Protein AF-A0A087S5Y0-F1 (afdb_monomer_lite)

Radius of gyration: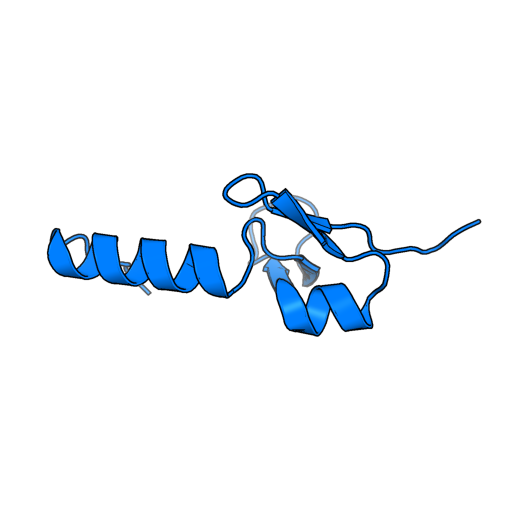 13.82 Å; chains: 1; bounding box: 32×26×32 Å

pLDDT: mean 83.5, std 15.2, range [34.5, 96.31]

Sequence (67 aa):
MVNMSYA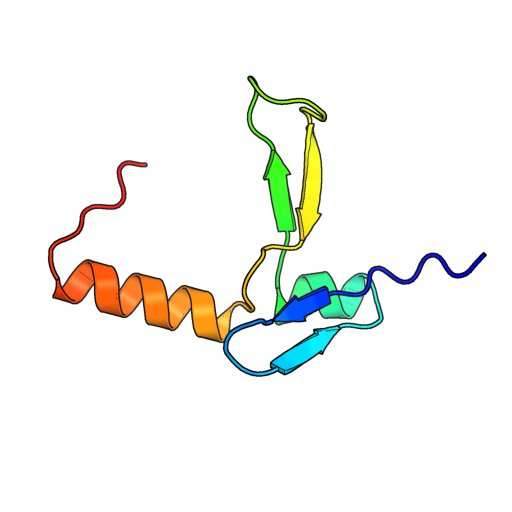LCPKCGDEAFSKAQVKEIFGFRTRKSGKQNVGQTLPQSNCKKCRARIQKQRRRLGLQVSR

Structure (mmCIF, N/CA/C/O backbone):
data_AF-A0A087S5Y0-F1
#
_entry.id   AF-A0A087S5Y0-F1
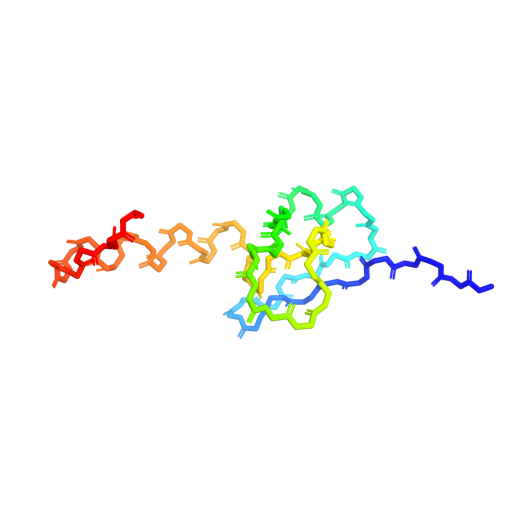#
loop_
_atom_site.group_PDB
_atom_site.id
_atom_site.type_symbol
_atom_site.label_atom_id
_atom_site.label_alt_id
_atom_site.label_comp_id
_atom_site.label_asym_id
_atom_site.label_entity_id
_atom_site.label_seq_id
_atom_site.pdbx_PDB_ins_code
_atom_site.Cartn_x
_atom_site.Cartn_y
_atom_site.Cartn_z
_atom_site.occupancy
_atom_site.B_iso_or_equiv
_atom_site.auth_seq_id
_atom_site.auth_comp_id
_atom_site.auth_asym_id
_atom_site.auth_atom_id
_atom_site.pdbx_PDB_model_num
ATOM 1 N N . MET A 1 1 ? 15.519 -11.812 -15.005 1.00 37.84 1 MET A N 1
ATOM 2 C CA . MET A 1 1 ? 15.162 -11.439 -13.618 1.00 37.84 1 MET A CA 1
ATOM 3 C C . MET A 1 1 ? 14.013 -10.453 -13.675 1.00 37.84 1 MET A C 1
ATOM 5 O O . MET A 1 1 ? 14.175 -9.368 -14.218 1.00 37.84 1 MET A O 1
ATOM 9 N N . VAL A 1 2 ? 12.830 -10.857 -13.226 1.00 34.50 2 VAL A N 1
ATOM 10 C CA . VAL A 1 2 ? 11.631 -10.028 -13.339 1.00 34.50 2 VAL A CA 1
ATOM 11 C C . VAL A 1 2 ? 11.657 -8.984 -12.217 1.00 34.50 2 VAL A C 1
ATOM 13 O O . VAL A 1 2 ? 11.303 -9.273 -11.080 1.00 34.50 2 VAL A O 1
ATOM 16 N N . ASN A 1 3 ? 12.096 -7.763 -12.542 1.00 48.91 3 ASN A N 1
ATOM 17 C CA . ASN A 1 3 ? 12.016 -6.567 -11.689 1.00 48.91 3 ASN A CA 1
ATOM 18 C C . ASN A 1 3 ? 10.554 -6.081 -11.543 1.00 48.91 3 ASN A C 1
ATOM 20 O O . ASN A 1 3 ? 10.251 -4.898 -11.713 1.00 48.91 3 ASN A O 1
ATOM 24 N N . MET A 1 4 ? 9.613 -6.986 -11.266 1.00 52.44 4 MET A N 1
ATOM 25 C CA . MET A 1 4 ? 8.236 -6.612 -10.958 1.00 52.44 4 MET A CA 1
ATOM 26 C C . MET A 1 4 ? 8.182 -6.173 -9.501 1.00 52.44 4 MET A C 1
ATOM 28 O O . MET A 1 4 ? 8.387 -6.954 -8.576 1.00 52.44 4 MET A O 1
ATOM 32 N N . SER A 1 5 ? 7.931 -4.879 -9.299 1.00 74.19 5 SER A N 1
ATOM 33 C CA . SER A 1 5 ? 7.550 -4.353 -7.991 1.00 74.19 5 SER A CA 1
ATOM 34 C C . SER A 1 5 ? 6.148 -4.877 -7.681 1.00 74.19 5 SER A C 1
ATOM 36 O O . SER A 1 5 ? 5.167 -4.227 -8.028 1.00 74.19 5 SER A O 1
ATOM 38 N N . TYR A 1 6 ? 6.061 -6.077 -7.109 1.00 86.88 6 TYR A N 1
ATOM 39 C CA . TYR A 1 6 ? 4.798 -6.627 -6.632 1.00 86.88 6 TYR A CA 1
ATOM 40 C C . TYR A 1 6 ? 4.402 -5.958 -5.311 1.00 86.88 6 TYR A C 1
ATOM 42 O O . TYR A 1 6 ? 5.241 -5.765 -4.426 1.00 86.88 6 TYR A O 1
ATOM 50 N N . ALA A 1 7 ? 3.129 -5.595 -5.170 1.00 90.75 7 ALA A N 1
ATOM 51 C CA . ALA A 1 7 ? 2.564 -5.139 -3.906 1.00 90.75 7 ALA A CA 1
ATOM 52 C C . ALA A 1 7 ? 1.136 -5.661 -3.734 1.00 90.75 7 ALA A C 1
ATOM 54 O O . ALA A 1 7 ? 0.319 -5.538 -4.641 1.00 90.75 7 ALA A O 1
ATOM 55 N N . LEU A 1 8 ? 0.836 -6.171 -2.539 1.00 93.75 8 LEU A N 1
ATOM 56 C CA . LEU A 1 8 ? -0.477 -6.676 -2.143 1.00 93.75 8 LEU A CA 1
ATOM 57 C C . LEU A 1 8 ? -0.996 -5.887 -0.944 1.00 93.75 8 LEU A C 1
ATOM 59 O O . LEU A 1 8 ? -0.274 -5.668 0.033 1.00 93.75 8 LEU A O 1
ATOM 63 N N . CYS A 1 9 ? -2.258 -5.463 -0.993 1.00 95.44 9 CYS A N 1
ATOM 64 C CA . CYS A 1 9 ? -2.883 -4.790 0.131 1.00 95.44 9 CYS A CA 1
ATOM 65 C C . CYS A 1 9 ? -3.480 -5.816 1.105 1.00 95.44 9 CYS A C 1
ATOM 67 O O . CYS A 1 9 ? -4.501 -6.424 0.788 1.00 95.44 9 CYS A O 1
ATOM 69 N N . PRO A 1 10 ? -2.988 -5.907 2.354 1.00 94.00 10 PRO A N 1
ATOM 70 C CA . PRO A 1 10 ? -3.473 -6.890 3.328 1.00 94.00 10 PRO A CA 1
ATOM 71 C C . PRO A 1 10 ? -4.885 -6.591 3.865 1.00 94.00 10 PRO A C 1
ATOM 73 O O . PRO A 1 10 ? -5.373 -7.289 4.746 1.00 94.00 10 PRO A O 1
ATOM 76 N N . LYS A 1 11 ? -5.528 -5.502 3.419 1.00 94.50 11 LYS A N 1
ATOM 77 C CA . LYS A 1 11 ? -6.862 -5.089 3.884 1.00 94.50 11 LYS A CA 1
ATOM 78 C C . LYS A 1 11 ? -7.974 -5.330 2.876 1.00 94.50 11 LYS A C 1
ATOM 80 O O . LYS A 1 11 ? -9.105 -5.514 3.303 1.00 94.50 11 LYS A O 1
ATOM 85 N N . CYS A 1 12 ? -7.682 -5.256 1.583 1.00 95.19 12 CYS A N 1
ATOM 86 C CA . CYS A 1 12 ? -8.695 -5.413 0.540 1.00 95.19 12 CYS A CA 1
ATOM 87 C C . CYS A 1 12 ? -8.288 -6.379 -0.570 1.00 95.19 12 CYS A C 1
ATOM 89 O O . CYS A 1 12 ? -9.106 -6.630 -1.440 1.00 95.19 12 CYS A O 1
ATOM 91 N N . GLY A 1 13 ? -7.056 -6.897 -0.554 1.00 94.75 13 GLY A N 1
ATOM 92 C CA . GLY A 1 13 ? -6.568 -7.801 -1.589 1.00 94.75 13 GLY A CA 1
ATOM 93 C C . GLY A 1 13 ? -6.154 -7.117 -2.893 1.00 94.75 13 GLY A C 1
ATOM 94 O O . GLY A 1 13 ? -5.824 -7.823 -3.829 1.00 94.75 13 GLY A O 1
ATOM 95 N N . ASP A 1 14 ? -6.145 -5.777 -2.977 1.00 94.69 14 ASP A N 1
ATOM 96 C CA . ASP A 1 14 ? -5.675 -5.083 -4.188 1.00 94.69 14 ASP A CA 1
ATOM 97 C C . ASP A 1 14 ? -4.217 -5.464 -4.484 1.00 94.69 14 ASP A C 1
ATOM 99 O O . ASP A 1 14 ? -3.359 -5.351 -3.601 1.00 94.69 14 ASP A O 1
ATOM 103 N N . GLU A 1 15 ? -3.941 -5.837 -5.730 1.00 95.06 15 GLU A N 1
ATOM 104 C CA . GLU A 1 15 ? -2.616 -6.226 -6.210 1.00 95.06 15 GLU A CA 1
ATOM 105 C C . GLU A 1 15 ? -2.065 -5.224 -7.224 1.00 95.06 15 GLU A C 1
ATOM 107 O O . GLU A 1 15 ? -2.793 -4.620 -8.013 1.00 95.06 15 GLU A O 1
ATOM 112 N N . ALA A 1 16 ? -0.750 -5.045 -7.201 1.00 93.88 16 ALA A N 1
ATOM 113 C CA . ALA A 1 16 ? 0.002 -4.301 -8.194 1.00 93.88 16 ALA A CA 1
ATOM 114 C C . ALA A 1 16 ? 1.176 -5.156 -8.661 1.00 93.88 16 ALA A C 1
ATOM 116 O O . ALA A 1 16 ? 1.957 -5.635 -7.846 1.00 93.88 16 ALA A O 1
ATOM 117 N N . PHE A 1 17 ? 1.314 -5.298 -9.972 1.00 92.38 17 PHE A N 1
ATOM 118 C CA . PHE A 1 17 ? 2.308 -6.139 -10.633 1.00 92.38 17 PHE A CA 1
ATOM 119 C C . PHE A 1 17 ? 3.404 -5.321 -11.328 1.00 92.38 17 PHE A C 1
ATOM 121 O O . PHE A 1 17 ? 4.423 -5.860 -11.750 1.00 92.38 17 PHE A O 1
ATOM 128 N N . SER A 1 18 ? 3.233 -4.002 -11.434 1.00 91.62 18 SER A N 1
ATOM 129 C CA . SER A 1 18 ? 4.218 -3.100 -12.031 1.00 91.62 18 SER A CA 1
ATOM 130 C C . SER A 1 18 ? 4.501 -1.897 -11.140 1.00 91.62 18 SER A C 1
ATOM 132 O O . SER A 1 18 ? 3.671 -1.473 -10.339 1.00 91.62 18 SER A O 1
ATOM 134 N N . LYS A 1 19 ? 5.666 -1.264 -11.323 1.00 89.75 19 LYS A N 1
ATOM 135 C CA . LYS A 1 19 ? 6.017 -0.028 -10.604 1.00 89.75 19 LYS A CA 1
ATOM 136 C C . LYS A 1 19 ? 4.988 1.092 -10.829 1.00 89.75 19 LYS A C 1
ATOM 138 O O . LYS A 1 19 ? 4.724 1.869 -9.911 1.00 89.75 19 LYS A O 1
ATOM 143 N N . ALA A 1 20 ? 4.403 1.168 -12.028 1.00 91.75 20 ALA A N 1
ATOM 144 C CA . ALA A 1 20 ? 3.343 2.121 -12.354 1.00 91.75 20 ALA A CA 1
ATOM 145 C C . ALA A 1 20 ? 2.072 1.836 -11.539 1.00 91.75 20 ALA A C 1
ATOM 147 O O . ALA A 1 20 ? 1.580 2.732 -10.852 1.00 91.75 20 ALA A O 1
ATOM 148 N N . GLN A 1 21 ? 1.631 0.575 -11.502 1.00 93.75 21 GLN A N 1
ATOM 149 C CA . GLN A 1 21 ? 0.496 0.150 -10.679 1.00 93.75 21 GLN A CA 1
ATOM 150 C C . GLN A 1 21 ? 0.767 0.362 -9.189 1.00 93.75 21 GLN A C 1
ATOM 152 O O . GLN A 1 21 ? -0.094 0.850 -8.467 1.00 93.75 21 GLN A O 1
ATOM 157 N N . VAL A 1 22 ? 1.985 0.093 -8.713 1.00 92.62 22 VAL A N 1
ATOM 158 C CA . VAL A 1 22 ? 2.369 0.376 -7.326 1.00 92.62 22 VAL A CA 1
ATOM 159 C C . VAL A 1 22 ? 2.237 1.868 -7.028 1.00 92.62 22 VAL A C 1
ATOM 161 O O . VAL A 1 22 ? 1.661 2.234 -6.005 1.00 92.62 22 VAL A O 1
ATOM 164 N N . LYS A 1 23 ? 2.710 2.754 -7.915 1.00 92.19 23 LYS A N 1
ATOM 165 C CA . LYS A 1 23 ? 2.568 4.214 -7.756 1.00 92.19 23 LYS A CA 1
ATOM 166 C C . LYS A 1 23 ? 1.097 4.639 -7.697 1.00 92.19 23 LYS A C 1
ATOM 168 O O . LYS A 1 23 ? 0.720 5.505 -6.896 1.00 92.19 23 LYS A O 1
ATOM 173 N N . GLU A 1 24 ? 0.275 4.041 -8.547 1.00 94.75 24 GLU A N 1
ATOM 174 C CA . GLU A 1 24 ? -1.139 4.361 -8.685 1.00 94.75 24 GLU A CA 1
ATOM 175 C C . GLU A 1 24 ? -1.971 3.839 -7.509 1.00 94.75 24 GLU A C 1
ATOM 177 O O . GLU A 1 24 ? -2.679 4.621 -6.876 1.00 94.75 24 GLU A O 1
ATOM 182 N N . ILE A 1 25 ? -1.825 2.565 -7.153 1.00 95.00 25 ILE A N 1
ATOM 183 C CA . ILE A 1 25 ? -2.654 1.866 -6.165 1.00 95.00 25 ILE A CA 1
ATOM 184 C C . ILE A 1 25 ? -2.143 2.108 -4.744 1.00 95.00 25 ILE A C 1
ATOM 186 O O . ILE A 1 25 ? -2.925 2.403 -3.837 1.00 95.00 25 ILE A O 1
ATOM 190 N N . PHE A 1 26 ? -0.830 2.033 -4.526 1.00 94.50 26 PHE A N 1
ATOM 191 C CA . PHE A 1 26 ? -0.223 2.114 -3.194 1.00 94.50 26 PHE A CA 1
ATOM 192 C C . PHE A 1 26 ? 0.437 3.463 -2.944 1.00 94.50 26 PHE A C 1
ATOM 194 O O . PHE A 1 26 ? 0.254 4.040 -1.874 1.00 94.50 26 PHE A O 1
ATOM 201 N N . GLY A 1 27 ? 1.158 4.005 -3.923 1.00 92.75 27 GLY A N 1
ATOM 202 C CA . GLY A 1 27 ? 2.124 5.081 -3.728 1.00 92.75 27 GLY A CA 1
ATOM 203 C C . GLY A 1 27 ? 3.376 4.611 -2.979 1.00 92.75 27 GLY A C 1
ATOM 204 O O . GLY A 1 27 ? 3.461 3.478 -2.504 1.00 92.75 27 GLY A O 1
ATOM 205 N N . PHE A 1 28 ? 4.345 5.512 -2.836 1.00 90.44 28 PHE A N 1
ATOM 206 C CA . PHE A 1 28 ? 5.619 5.222 -2.180 1.00 90.44 28 PHE A CA 1
ATOM 207 C C . PHE A 1 28 ? 5.789 5.997 -0.865 1.00 90.44 28 PHE A C 1
ATOM 209 O O . PHE A 1 28 ? 5.063 6.952 -0.574 1.00 90.44 28 PHE A O 1
ATOM 216 N N . ARG A 1 29 ? 6.741 5.556 -0.043 1.00 87.50 29 ARG A N 1
ATOM 217 C CA . ARG A 1 29 ? 7.318 6.302 1.080 1.00 87.50 29 ARG A CA 1
ATOM 218 C C . ARG A 1 29 ? 8.829 6.246 1.010 1.00 87.50 29 ARG A C 1
ATOM 220 O O . ARG A 1 29 ? 9.395 5.204 0.685 1.00 87.50 29 ARG A O 1
ATOM 227 N N . THR A 1 30 ? 9.452 7.327 1.441 1.00 85.06 30 THR A N 1
ATOM 228 C CA . THR A 1 30 ? 10.875 7.348 1.763 1.00 85.06 30 THR A CA 1
ATOM 229 C C . THR A 1 30 ? 11.048 6.900 3.211 1.00 85.06 30 THR A C 1
ATOM 231 O O . THR A 1 30 ? 10.362 7.411 4.104 1.00 85.06 30 THR A O 1
ATOM 234 N N . ARG A 1 31 ? 11.932 5.931 3.476 1.00 79.31 31 ARG A N 1
ATOM 235 C CA . ARG A 1 31 ? 12.331 5.633 4.862 1.00 79.31 31 ARG A CA 1
ATOM 236 C C . ARG A 1 31 ? 13.088 6.837 5.434 1.00 79.31 31 ARG A C 1
ATOM 238 O O . ARG A 1 31 ? 14.123 7.218 4.892 1.00 79.31 31 ARG A O 1
ATOM 245 N N . LYS A 1 32 ? 12.571 7.414 6.526 1.00 71.00 32 LYS A N 1
ATOM 246 C CA . LYS A 1 32 ? 13.272 8.435 7.324 1.00 71.00 32 LYS A CA 1
ATOM 247 C C . LYS A 1 32 ? 14.463 7.806 8.071 1.00 71.00 32 LYS A C 1
ATOM 249 O O . LYS A 1 32 ? 14.452 6.604 8.347 1.00 71.00 32 LYS A O 1
ATOM 254 N N . SER A 1 33 ? 15.466 8.628 8.370 1.00 61.94 33 SER A N 1
ATOM 255 C CA . SER A 1 33 ? 16.716 8.262 9.050 1.00 61.94 33 SER A CA 1
ATOM 256 C C . SER A 1 33 ? 16.483 7.553 10.392 1.00 61.94 33 SER A C 1
ATOM 258 O O . SER A 1 33 ? 15.521 7.860 11.092 1.00 61.94 33 SER A O 1
ATOM 260 N N . GLY A 1 34 ? 17.353 6.594 10.739 1.00 67.06 34 GLY A N 1
ATOM 261 C CA . GLY A 1 34 ? 17.300 5.844 12.008 1.00 67.06 34 GLY A CA 1
ATOM 262 C C . GLY A 1 34 ? 16.894 4.365 11.903 1.00 67.06 34 GLY A C 1
ATOM 263 O O . GLY A 1 34 ? 16.701 3.711 12.922 1.00 67.06 34 GLY A O 1
ATOM 264 N N . LYS A 1 35 ? 16.756 3.807 10.692 1.00 59.25 35 LYS A N 1
ATOM 265 C CA . LYS A 1 35 ? 16.551 2.362 10.454 1.00 59.25 35 LYS A CA 1
ATOM 266 C C . LYS A 1 35 ? 17.432 1.893 9.295 1.00 59.25 35 LYS A C 1
ATOM 268 O O . LYS A 1 35 ? 17.742 2.700 8.425 1.00 59.25 35 LYS A O 1
ATOM 273 N N . GLN A 1 36 ? 17.779 0.601 9.236 1.00 62.06 36 GLN A N 1
ATOM 274 C CA . GLN A 1 36 ? 18.432 0.004 8.055 1.00 62.06 36 GLN A CA 1
ATOM 275 C C . GLN A 1 36 ? 17.686 0.426 6.771 1.00 62.06 36 GLN A C 1
ATOM 277 O O . GLN A 1 36 ? 16.448 0.477 6.771 1.00 62.06 36 GLN A O 1
ATOM 282 N N . ASN A 1 37 ? 18.423 0.726 5.696 1.00 62.03 37 ASN A N 1
ATOM 283 C CA . ASN A 1 37 ? 17.898 1.212 4.411 1.00 62.03 37 ASN A CA 1
ATOM 284 C C . ASN A 1 37 ? 17.3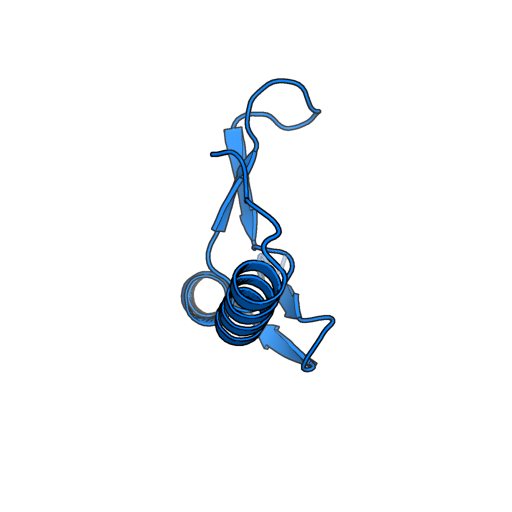12 2.645 4.424 1.00 62.03 37 ASN A C 1
ATOM 286 O O . ASN A 1 37 ? 16.224 2.889 3.891 1.00 62.03 37 ASN A O 1
ATOM 290 N N . VAL A 1 38 ? 18.018 3.604 5.034 1.00 73.88 38 VAL A N 1
ATOM 291 C CA . VAL A 1 38 ? 17.692 5.043 4.939 1.00 73.88 38 VAL A CA 1
ATOM 292 C C . VAL A 1 38 ? 17.721 5.498 3.474 1.00 73.88 38 VAL A C 1
ATOM 294 O O . VAL A 1 38 ? 18.566 5.057 2.703 1.00 73.88 38 VAL A O 1
ATOM 297 N N . GLY A 1 39 ? 16.774 6.350 3.071 1.00 74.12 39 GLY A N 1
ATOM 298 C CA . GLY A 1 39 ? 16.710 6.891 1.705 1.00 74.12 39 GLY A CA 1
ATOM 299 C C . GLY A 1 39 ? 16.070 5.960 0.668 1.00 74.12 39 GLY A C 1
ATOM 300 O O . GLY A 1 39 ? 15.713 6.415 -0.418 1.00 74.12 39 GLY A O 1
ATOM 301 N N . GLN A 1 40 ? 15.823 4.686 0.996 1.00 81.31 40 GLN A N 1
ATOM 302 C CA . GLN A 1 40 ? 15.103 3.795 0.087 1.00 81.31 40 GLN A CA 1
ATOM 303 C C . GLN A 1 40 ? 13.631 4.197 -0.056 1.00 81.31 40 GLN A C 1
ATOM 305 O O . GLN A 1 40 ? 12.920 4.470 0.921 1.00 81.31 40 GLN A O 1
ATOM 310 N N . THR A 1 41 ? 13.174 4.183 -1.309 1.00 83.50 41 THR A N 1
ATOM 311 C CA . THR A 1 41 ? 11.779 4.396 -1.690 1.00 83.50 41 THR A CA 1
ATOM 312 C C . THR A 1 41 ? 11.070 3.051 -1.740 1.00 83.50 41 THR A C 1
ATOM 314 O O . THR A 1 41 ? 11.362 2.220 -2.595 1.00 83.50 41 THR A O 1
ATOM 317 N N . LEU A 1 42 ? 10.133 2.834 -0.820 1.00 86.00 42 LEU A N 1
ATOM 318 C CA . LEU A 1 42 ? 9.393 1.580 -0.691 1.00 86.00 42 LEU A CA 1
ATOM 319 C C . LEU A 1 42 ? 7.900 1.811 -0.937 1.00 86.00 42 LEU A C 1
ATOM 321 O O . LEU A 1 42 ? 7.388 2.884 -0.593 1.00 86.00 42 LEU A O 1
ATOM 325 N N . PRO A 1 43 ? 7.174 0.829 -1.497 1.00 88.81 43 PRO A N 1
ATOM 326 C CA . PRO A 1 43 ? 5.724 0.892 -1.565 1.00 88.81 43 PRO A CA 1
ATOM 327 C C . PRO A 1 43 ? 5.111 1.055 -0.171 1.00 88.81 43 PRO A C 1
ATOM 329 O O . PRO A 1 43 ? 5.655 0.631 0.855 1.00 88.81 43 PRO A O 1
ATOM 332 N N . GLN A 1 44 ? 3.959 1.710 -0.130 1.00 91.44 44 GLN A N 1
ATOM 333 C CA . GLN A 1 44 ? 3.156 1.805 1.084 1.00 91.44 44 GLN A CA 1
ATOM 334 C C . GLN A 1 44 ? 2.519 0.448 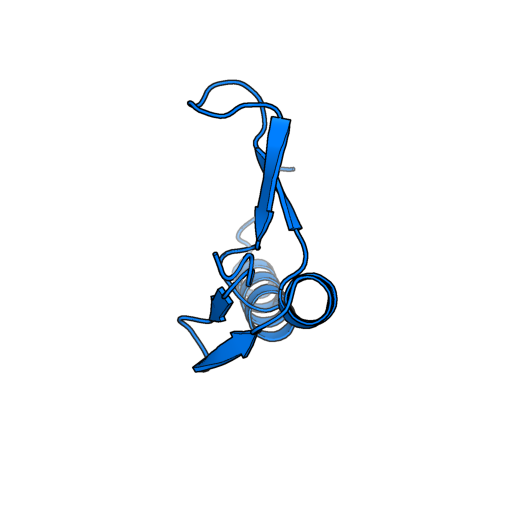1.396 1.00 91.44 44 GLN A C 1
ATOM 336 O O . GLN A 1 44 ? 2.102 -0.256 0.488 1.00 91.44 44 GLN A O 1
ATOM 341 N N . SER A 1 45 ? 2.396 0.097 2.678 1.00 90.19 45 SER A N 1
ATOM 342 C CA . SER A 1 45 ? 1.871 -1.217 3.093 1.00 90.19 45 SER A CA 1
ATOM 343 C C . SER A 1 45 ? 0.394 -1.438 2.743 1.00 90.19 45 SER A C 1
ATOM 345 O O . SER A 1 45 ? -0.032 -2.566 2.540 1.00 90.19 45 SER A O 1
ATOM 347 N N . ASN A 1 46 ? -0.401 -0.368 2.662 1.00 94.56 46 ASN A N 1
ATOM 348 C CA . ASN A 1 46 ? -1.822 -0.438 2.326 1.00 94.56 46 ASN A CA 1
ATOM 349 C C . ASN A 1 46 ? -2.092 0.407 1.077 1.00 94.56 46 ASN A C 1
ATOM 351 O O . ASN A 1 46 ? -1.494 1.481 0.918 1.00 94.56 46 ASN A O 1
ATOM 355 N N . CYS A 1 47 ? -3.048 -0.020 0.246 1.00 95.81 47 CYS A N 1
ATOM 356 C CA . CYS A 1 47 ? -3.489 0.762 -0.904 1.00 95.81 47 CYS A CA 1
ATOM 357 C C . CYS A 1 47 ? -4.036 2.131 -0.461 1.00 95.81 47 CYS A C 1
ATOM 359 O O . CYS A 1 47 ? -4.449 2.331 0.692 1.00 95.81 47 CYS A O 1
ATOM 361 N N . LYS A 1 48 ? -4.041 3.104 -1.375 1.00 95.25 48 LYS A N 1
ATOM 362 C CA . LYS A 1 48 ? -4.502 4.477 -1.121 1.00 95.25 48 LYS A CA 1
ATOM 363 C C . LYS A 1 48 ? -5.913 4.506 -0.529 1.00 95.25 48 LYS A C 1
ATOM 365 O O . LYS A 1 48 ? -6.145 5.241 0.431 1.00 95.25 48 LYS A O 1
ATOM 370 N N . LYS A 1 49 ? -6.820 3.656 -1.028 1.00 96.06 49 LYS A N 1
ATOM 371 C CA . LYS A 1 49 ? -8.207 3.549 -0.543 1.00 96.06 49 LYS A CA 1
ATOM 372 C C . LYS A 1 49 ? -8.255 3.136 0.930 1.00 96.06 49 LYS A C 1
ATOM 374 O O . LYS A 1 49 ? -8.862 3.824 1.753 1.00 96.06 49 LYS A O 1
ATOM 379 N N . CYS A 1 50 ? -7.567 2.053 1.294 1.00 96.31 50 CYS A N 1
ATOM 380 C CA . CYS A 1 50 ? -7.520 1.579 2.676 1.00 96.31 50 CYS A CA 1
ATOM 381 C C . CYS A 1 50 ? -6.825 2.578 3.606 1.00 96.31 50 CYS A C 1
ATOM 383 O O . CYS A 1 50 ? -7.313 2.812 4.711 1.00 96.31 50 CYS A O 1
ATOM 385 N N . ARG A 1 51 ? -5.734 3.224 3.168 1.00 94.56 51 ARG A N 1
ATOM 386 C CA . ARG A 1 51 ? -5.071 4.271 3.966 1.00 94.56 51 ARG A CA 1
ATOM 387 C C . ARG A 1 51 ? -5.994 5.455 4.231 1.00 94.56 51 ARG A C 1
ATOM 389 O O . ARG A 1 51 ? -6.050 5.916 5.368 1.00 94.56 51 ARG A O 1
ATOM 396 N N . ALA A 1 52 ? -6.753 5.903 3.232 1.00 93.12 52 ALA A N 1
ATOM 397 C CA . ALA A 1 52 ? -7.726 6.978 3.401 1.00 93.12 52 ALA A CA 1
ATOM 398 C C . ALA A 1 52 ? -8.825 6.604 4.412 1.00 93.12 52 ALA A C 1
ATOM 400 O O . ALA A 1 52 ? -9.140 7.400 5.297 1.00 93.12 52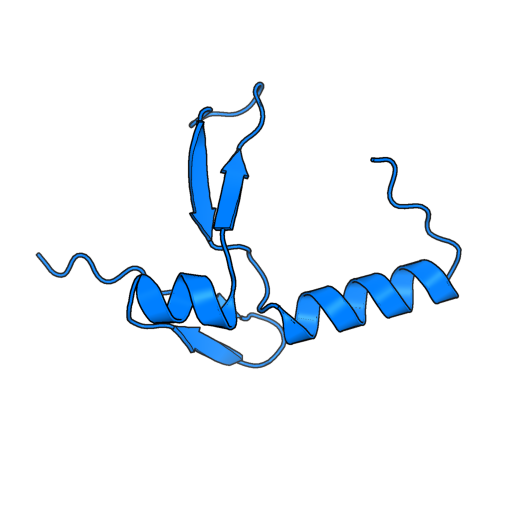 ALA A O 1
ATOM 401 N N . ARG A 1 53 ? -9.357 5.373 4.349 1.00 94.56 53 ARG A N 1
ATOM 402 C CA . ARG A 1 53 ? -10.346 4.873 5.325 1.00 94.56 53 ARG A CA 1
ATOM 403 C C . ARG A 1 53 ? -9.783 4.830 6.747 1.00 94.56 53 ARG A C 1
ATOM 405 O O . ARG A 1 53 ? -10.422 5.350 7.657 1.00 94.56 53 ARG A O 1
ATOM 412 N N . ILE A 1 54 ? -8.574 4.292 6.927 1.00 91.94 54 ILE A N 1
ATOM 413 C CA . ILE A 1 54 ? -7.894 4.236 8.232 1.00 91.94 54 ILE A CA 1
ATOM 414 C C . ILE A 1 54 ? -7.681 5.647 8.790 1.00 91.94 54 ILE A C 1
ATOM 416 O O . ILE A 1 54 ? -7.958 5.899 9.959 1.00 91.94 54 ILE A O 1
ATOM 420 N N . GLN A 1 55 ? -7.226 6.591 7.961 1.00 90.44 55 GLN A N 1
ATOM 421 C CA . GLN A 1 55 ? -7.053 7.980 8.388 1.00 90.44 55 GLN A CA 1
ATOM 422 C C . GLN A 1 55 ? -8.387 8.634 8.766 1.00 90.44 55 GLN A C 1
ATOM 424 O O . GLN A 1 55 ? -8.455 9.308 9.791 1.00 90.44 55 GLN A O 1
ATOM 429 N N . LYS A 1 56 ? -9.457 8.408 7.992 1.00 92.38 56 LYS A N 1
ATOM 430 C CA . LYS A 1 56 ? -10.805 8.899 8.315 1.00 92.38 56 LYS A CA 1
ATOM 431 C C . LYS A 1 56 ? -11.298 8.338 9.652 1.00 92.38 56 LYS A C 1
ATOM 433 O O . LYS A 1 56 ? -11.841 9.089 10.456 1.00 92.38 56 LYS A O 1
ATOM 438 N N . GLN A 1 57 ? -11.078 7.048 9.907 1.00 92.00 57 GLN A N 1
ATOM 439 C CA . GLN A 1 57 ? -11.439 6.405 11.171 1.00 92.00 57 GLN A CA 1
ATOM 440 C C . GLN A 1 57 ? -10.639 6.978 12.346 1.00 92.00 57 GLN A C 1
ATOM 442 O O . GLN A 1 57 ? -11.233 7.350 13.350 1.00 92.00 57 GLN A O 1
ATOM 447 N N . ARG A 1 58 ? -9.318 7.138 12.203 1.00 90.38 58 ARG A N 1
ATOM 448 C CA . ARG A 1 58 ? -8.468 7.760 13.234 1.00 90.38 58 ARG A CA 1
ATOM 449 C C . ARG A 1 58 ? -8.932 9.166 13.605 1.00 90.38 58 ARG A C 1
ATOM 451 O O . ARG A 1 58 ? -9.030 9.465 14.788 1.00 90.38 58 ARG A O 1
ATOM 458 N N . ARG A 1 59 ? -9.284 9.992 12.610 1.00 88.56 59 ARG A N 1
ATOM 459 C CA . ARG A 1 59 ? -9.833 11.341 12.842 1.00 88.56 59 ARG A CA 1
ATOM 460 C C . ARG A 1 59 ? -11.138 11.303 13.636 1.00 88.56 59 ARG A C 1
ATOM 462 O O . ARG A 1 59 ? -11.291 12.084 14.561 1.00 88.56 59 ARG A O 1
ATOM 469 N N . ARG A 1 60 ? -12.053 10.384 13.302 1.00 89.88 60 ARG A N 1
ATOM 470 C CA . ARG A 1 60 ? -13.316 10.200 14.044 1.00 89.88 60 ARG A CA 1
ATOM 471 C C . ARG A 1 60 ? -13.093 9.772 15.495 1.00 89.88 60 ARG A C 1
ATOM 473 O O . ARG A 1 60 ? -13.879 10.142 16.349 1.00 89.88 60 ARG A O 1
ATOM 480 N N . LEU A 1 61 ? -12.029 9.014 15.754 1.00 91.88 61 LEU A N 1
ATOM 481 C CA . LEU A 1 61 ? -11.651 8.551 17.090 1.00 91.88 61 LEU A CA 1
ATOM 482 C C . LEU A 1 61 ? -10.789 9.561 17.871 1.00 91.88 61 LEU A C 1
ATOM 484 O O . LEU A 1 61 ? -10.302 9.222 18.942 1.00 91.88 61 LEU A O 1
ATOM 488 N N . GLY A 1 62 ? -10.530 10.761 17.337 1.00 88.44 62 GLY A N 1
ATOM 489 C CA . GLY A 1 62 ? -9.677 11.756 18.001 1.00 88.44 62 GLY A CA 1
ATOM 490 C C . GLY A 1 62 ? -8.195 11.366 18.099 1.00 88.44 62 GLY A C 1
ATOM 491 O O . GLY A 1 62 ? -7.424 12.037 18.778 1.00 88.44 62 GLY A O 1
ATOM 492 N N . LEU A 1 63 ? -7.762 10.308 17.405 1.00 83.06 63 LEU A N 1
ATOM 493 C CA . LEU A 1 63 ? -6.371 9.859 17.402 1.00 83.06 63 LEU A CA 1
ATOM 494 C C . LEU A 1 63 ? -5.553 10.791 16.498 1.00 83.06 63 LEU A C 1
ATOM 496 O O . LEU A 1 63 ? -5.497 10.596 15.277 1.00 83.06 63 LEU A O 1
ATOM 500 N N . GLN A 1 64 ? -4.949 11.830 17.086 1.00 69.38 64 GLN A N 1
ATOM 501 C CA . GLN A 1 64 ? -4.039 12.720 16.368 1.00 69.38 64 GLN A CA 1
ATOM 502 C C . GLN A 1 64 ? -2.874 11.915 15.783 1.00 69.38 64 GLN A C 1
ATOM 504 O O . GLN A 1 64 ? -2.200 11.145 16.464 1.00 69.38 64 GLN A O 1
ATOM 509 N N . VAL A 1 65 ? -2.638 12.097 14.484 1.00 62.41 65 VAL A N 1
ATOM 510 C CA . VAL A 1 65 ? -1.403 11.645 13.847 1.00 62.41 65 VAL A CA 1
ATOM 511 C C . VAL A 1 65 ? -0.414 12.787 14.033 1.00 62.41 65 VAL A C 1
ATOM 513 O O . VAL A 1 65 ? -0.459 13.747 13.263 1.00 62.41 65 VAL A O 1
ATOM 516 N N . SER A 1 66 ? 0.419 12.717 15.072 1.00 57.56 66 SER A N 1
ATOM 517 C CA . SER A 1 66 ? 1.556 13.630 15.227 1.00 57.56 66 SER A CA 1
ATOM 518 C C . SER A 1 66 ? 2.363 13.609 13.923 1.00 57.56 66 SER A C 1
ATOM 520 O O . SER A 1 66 ? 2.723 12.529 13.440 1.00 57.56 66 SER A O 1
ATOM 522 N N . ARG A 1 67 ? 2.511 14.778 13.289 1.00 53.44 67 ARG A N 1
ATOM 523 C CA . ARG A 1 67 ? 3.222 14.943 12.011 1.00 53.44 67 ARG A CA 1
ATOM 524 C C . ARG A 1 67 ? 4.728 14.795 12.188 1.00 53.44 67 ARG A C 1
ATOM 526 O O . ARG A 1 67 ? 5.230 15.276 13.222 1.00 53.44 67 ARG A O 1
#

Organism: NCBI:txid1502289

Secondary structure (DSSP, 8-state):
------EE-TTT--EE-SHHHIIIII-EEEPPSSSSSTT-EEE-SS-HHHHHHHHHHHHHTT-----

Foldseek 3Di:
DPPFLWAAAPPPGDIGRHPVSLCVFFNWDADPPDDPPHRDIHTHNHTPVVVVVVVVVCVVVVNDPDD